Protein AF-T0ZV09-F1 (afdb_monomer_lite)

pLDDT: mean 86.98, std 12.75, range [43.28, 98.56]

Structure (mmCIF, N/CA/C/O backbone):
data_AF-T0ZV09-F1
#
_entry.id   AF-T0ZV09-F1
#
loop_
_atom_site.group_PDB
_atom_site.id
_atom_site.type_symbol
_atom_site.label_atom_id
_atom_site.label_alt_id
_atom_site.label_comp_id
_atom_site.label_asym_id
_atom_site.label_entity_id
_atom_site.label_seq_id
_atom_site.pdbx_PDB_ins_code
_atom_site.Cartn_x
_atom_site.Cartn_y
_atom_site.Cartn_z
_atom_site.occupancy
_atom_site.B_iso_or_equiv
_atom_site.auth_seq_id
_atom_site.auth_comp_id
_atom_site.auth_asym_id
_atom_site.auth_atom_id
_atom_site.pdbx_PDB_model_num
ATOM 1 N N . ALA A 1 1 ? -23.101 25.934 42.039 1.00 54.31 1 ALA A N 1
ATOM 2 C CA . ALA A 1 1 ? -23.233 24.601 41.418 1.00 54.31 1 ALA A CA 1
ATOM 3 C C . ALA A 1 1 ? -21.891 23.893 41.530 1.00 54.31 1 ALA A C 1
ATOM 5 O O . ALA A 1 1 ? -20.884 24.493 41.173 1.00 54.31 1 ALA A O 1
ATOM 6 N N . THR A 1 2 ? -21.859 22.688 42.094 1.00 64.12 2 THR A N 1
ATOM 7 C CA . THR A 1 2 ? -20.626 21.909 42.288 1.00 64.12 2 THR A CA 1
ATOM 8 C C . THR A 1 2 ? -20.306 21.161 40.997 1.00 64.12 2 THR A C 1
ATOM 10 O O . THR A 1 2 ? -21.186 20.499 40.451 1.00 64.12 2 THR A O 1
ATOM 13 N N . VAL A 1 3 ? -19.081 21.287 40.483 1.00 69.94 3 VAL A N 1
ATOM 14 C CA . VAL A 1 3 ? -18.652 20.554 39.283 1.00 69.94 3 VAL A CA 1
ATOM 15 C C . VAL A 1 3 ? -18.387 19.096 39.679 1.00 69.94 3 VAL A C 1
ATOM 17 O O . VAL A 1 3 ? -17.604 18.874 40.605 1.00 69.94 3 VAL A O 1
ATOM 20 N N . PRO A 1 4 ? -19.024 18.102 39.033 1.00 74.88 4 PRO A N 1
ATOM 21 C CA . PRO A 1 4 ? -18.769 16.694 39.321 1.00 74.88 4 PRO A CA 1
ATOM 22 C C . PRO A 1 4 ? -17.302 16.332 39.066 1.00 74.88 4 PRO A C 1
ATOM 24 O O . PRO A 1 4 ? -16.726 16.739 38.056 1.00 74.88 4 PRO A O 1
ATOM 27 N N . ALA A 1 5 ? -16.701 15.552 39.965 1.00 77.62 5 ALA A N 1
ATOM 28 C CA . ALA A 1 5 ? -15.345 15.047 39.776 1.00 77.62 5 ALA A CA 1
ATOM 29 C C . ALA A 1 5 ? -15.299 14.046 38.607 1.00 77.62 5 ALA A C 1
ATOM 31 O O . ALA A 1 5 ? -16.155 13.168 38.499 1.00 77.62 5 ALA A O 1
ATOM 32 N N . LEU A 1 6 ? -14.295 14.181 37.736 1.00 81.81 6 LEU A N 1
ATOM 33 C CA . LEU A 1 6 ? -14.036 13.238 36.648 1.00 81.81 6 LEU A CA 1
ATOM 34 C C . LEU A 1 6 ? -13.250 12.027 37.163 1.00 81.81 6 LEU A C 1
ATOM 36 O O . LEU A 1 6 ? -12.390 12.157 38.033 1.00 81.81 6 LEU A O 1
ATOM 40 N N . ASP A 1 7 ? -13.511 10.860 36.580 1.00 78.69 7 ASP A N 1
ATOM 41 C CA . ASP A 1 7 ? -12.696 9.663 36.784 1.00 78.69 7 ASP A CA 1
ATOM 42 C C . ASP A 1 7 ? -11.447 9.747 35.884 1.00 78.69 7 ASP A C 1
ATOM 44 O O . ASP A 1 7 ? -11.590 9.782 34.660 1.00 78.69 7 ASP A O 1
ATOM 48 N N . PRO A 1 8 ? -10.219 9.755 36.434 1.00 77.44 8 PRO A N 1
ATOM 49 C CA . PRO A 1 8 ? -8.994 9.864 35.639 1.00 77.44 8 PRO A CA 1
ATOM 50 C C . PRO A 1 8 ? -8.762 8.681 34.682 1.00 77.44 8 PRO A C 1
ATOM 52 O O . PRO A 1 8 ? -7.930 8.778 33.782 1.00 77.44 8 PRO A O 1
ATOM 55 N N . SER A 1 9 ? -9.487 7.571 34.845 1.00 78.88 9 SER A N 1
ATOM 56 C CA . SER A 1 9 ? -9.405 6.386 33.986 1.00 78.88 9 SER A CA 1
ATOM 57 C C . SER A 1 9 ? -10.496 6.313 32.907 1.00 78.88 9 SER A C 1
ATOM 59 O O . SER A 1 9 ? -10.479 5.389 32.087 1.00 78.88 9 SER A O 1
ATOM 61 N N . ARG A 1 10 ? -11.446 7.264 32.872 1.00 66.88 10 ARG A N 1
ATOM 62 C CA . ARG A 1 10 ? -12.609 7.231 31.967 1.00 66.88 10 ARG A CA 1
ATOM 63 C C . ARG A 1 10 ? -12.906 8.592 31.345 1.00 66.88 10 ARG A C 1
ATOM 65 O O . ARG A 1 10 ? -12.760 9.636 31.967 1.00 66.88 10 ARG A O 1
ATOM 72 N N . LEU A 1 11 ? -13.391 8.580 30.106 1.00 73.56 11 LEU A N 1
ATOM 73 C CA . LEU A 1 11 ? -13.933 9.779 29.468 1.00 73.56 11 LEU A CA 1
ATOM 74 C C . LEU A 1 11 ? -15.433 9.882 29.762 1.00 73.56 11 LEU A C 1
ATOM 76 O O . LEU A 1 11 ? -16.144 8.878 29.703 1.00 73.56 11 LEU A O 1
ATOM 80 N N . SER A 1 12 ? -15.925 11.091 30.052 1.00 81.75 12 SER A N 1
ATOM 81 C CA . SER A 1 12 ? -17.370 11.341 30.097 1.00 81.75 12 SER A CA 1
ATOM 82 C C . SER A 1 12 ? -17.967 11.263 28.690 1.00 81.75 12 SER A C 1
ATOM 84 O O . SER A 1 12 ? -17.272 11.491 27.694 1.00 81.75 12 SER A O 1
ATOM 86 N N . ALA A 1 13 ? -19.271 11.005 28.592 1.00 73.00 13 ALA A N 1
ATOM 87 C CA . ALA A 1 13 ? -19.962 10.962 27.306 1.00 73.00 13 ALA A CA 1
ATOM 88 C C . ALA A 1 13 ? -19.855 12.297 26.539 1.00 73.00 13 ALA A C 1
ATOM 90 O O . ALA A 1 13 ? -19.681 12.287 25.314 1.00 73.00 13 ALA A O 1
ATOM 91 N N . GLU A 1 14 ? -19.891 13.446 27.236 1.00 80.19 14 GLU A N 1
ATOM 92 C CA . GLU A 1 14 ? -19.674 14.748 26.591 1.00 80.19 14 GLU A CA 1
ATOM 93 C C . GLU A 1 14 ? -18.238 14.889 26.082 1.00 80.19 14 GLU A C 1
ATOM 95 O O . GLU A 1 14 ? -18.027 15.334 24.951 1.00 80.19 14 GLU A O 1
ATOM 100 N N . THR A 1 15 ? -17.253 14.452 26.874 1.00 79.75 15 THR A N 1
ATOM 101 C CA . THR A 1 15 ? -15.832 14.509 26.505 1.00 79.75 15 THR A CA 1
ATOM 102 C C . THR A 1 15 ? -15.554 13.652 25.275 1.00 79.75 15 THR A C 1
ATOM 104 O O . THR A 1 15 ? -14.910 14.109 24.333 1.00 79.75 15 THR A O 1
ATOM 107 N N . GLU A 1 16 ? -16.098 12.436 25.207 1.00 72.00 16 GLU A N 1
ATOM 108 C CA . GLU A 1 16 ? -15.974 11.604 24.009 1.00 72.00 16 GLU A CA 1
ATOM 109 C C . GLU A 1 16 ? -16.619 12.249 22.774 1.00 72.00 16 GLU A C 1
ATOM 111 O O . GLU A 1 16 ? -16.097 12.146 21.660 1.00 72.00 16 GLU A O 1
ATOM 116 N N . SER A 1 17 ? -17.766 12.912 22.949 1.00 69.50 17 SER A N 1
ATOM 117 C CA . SER A 1 17 ? -18.451 13.617 21.863 1.00 69.50 17 SER A CA 1
ATOM 118 C C . SER A 1 17 ? -17.618 14.787 21.337 1.00 69.50 17 SER A C 1
ATOM 120 O O . SER A 1 17 ? -17.456 14.932 20.120 1.00 69.50 17 SER A O 1
ATOM 122 N N . ALA A 1 18 ? -17.018 15.561 22.244 1.00 74.94 18 ALA A N 1
ATOM 123 C CA . ALA A 1 18 ? -16.108 16.650 21.917 1.00 74.94 18 ALA A CA 1
ATOM 124 C C . ALA A 1 18 ? -14.838 16.137 21.220 1.00 74.94 18 ALA A C 1
ATOM 126 O O . ALA A 1 18 ? -14.463 16.668 20.178 1.00 74.94 18 ALA A O 1
ATOM 127 N N . VAL A 1 19 ? -14.233 15.042 21.697 1.00 71.88 19 VAL A N 1
ATOM 128 C CA . VAL A 1 19 ? -13.089 14.386 21.034 1.00 71.88 19 VAL A CA 1
ATOM 129 C C . VAL A 1 19 ? -13.445 13.982 19.600 1.00 71.88 19 VAL A C 1
ATOM 131 O O . VAL A 1 19 ? -12.702 14.289 18.666 1.00 71.88 19 VAL A O 1
ATOM 134 N N . ARG A 1 20 ? -14.617 13.366 19.384 1.00 67.69 20 ARG A N 1
ATOM 135 C CA . ARG A 1 20 ? -15.106 13.035 18.033 1.00 67.69 20 ARG A CA 1
ATOM 136 C C . ARG A 1 20 ? -15.305 14.285 17.168 1.00 67.69 20 ARG A C 1
ATOM 138 O O . ARG A 1 20 ? -15.059 14.229 15.964 1.00 67.69 20 ARG A O 1
ATOM 145 N N . ALA A 1 21 ? -15.754 15.401 17.744 1.00 71.31 21 ALA A N 1
ATOM 146 C CA . ALA A 1 21 ? -15.906 16.671 17.035 1.00 71.31 21 ALA A CA 1
ATOM 147 C C . ALA A 1 21 ? -14.552 17.284 16.645 1.00 71.31 21 ALA A C 1
ATOM 149 O O . ALA A 1 21 ? -14.384 17.646 15.481 1.00 71.31 21 ALA A O 1
ATOM 150 N N . PHE A 1 22 ? -13.569 17.291 17.550 1.00 65.50 22 PHE A N 1
ATOM 151 C CA . PHE A 1 22 ? -12.200 17.724 17.258 1.00 65.50 22 PHE A CA 1
ATOM 152 C C . PHE A 1 22 ? -11.558 16.883 16.154 1.00 65.50 22 PHE A C 1
ATOM 154 O O . PHE A 1 22 ? -10.942 17.422 15.239 1.00 65.50 22 PHE A O 1
ATOM 161 N N . TRP A 1 23 ? -11.764 15.564 16.170 1.00 64.56 23 TRP A N 1
ATOM 162 C CA . TRP A 1 23 ? -11.263 14.685 15.111 1.00 64.56 23 TRP A CA 1
ATOM 163 C C . TRP A 1 23 ? -11.913 14.974 13.754 1.00 64.56 23 TRP A C 1
ATOM 165 O O . TRP A 1 23 ? -11.239 14.917 12.729 1.00 64.56 23 TRP A O 1
ATOM 175 N N . ARG A 1 24 ? -13.206 15.324 13.731 1.00 62.81 24 ARG A N 1
ATOM 176 C CA . ARG A 1 24 ? -13.909 15.731 12.502 1.00 62.81 24 ARG A CA 1
ATOM 177 C C . ARG A 1 24 ? -13.481 17.110 11.996 1.00 62.81 24 ARG A C 1
ATOM 179 O O . ARG A 1 24 ? -13.463 17.305 10.785 1.00 62.81 24 ARG A O 1
ATOM 186 N N . GLN A 1 25 ? -13.155 18.042 12.892 1.00 65.25 25 GLN A N 1
ATOM 187 C CA . GLN A 1 25 ? -12.654 19.379 12.549 1.00 65.25 25 GLN A CA 1
ATOM 188 C C . GLN A 1 25 ? -11.195 19.360 12.074 1.00 65.25 25 GLN A C 1
ATOM 190 O O . GLN A 1 25 ? -10.813 20.188 11.254 1.00 65.25 25 GLN A O 1
ATOM 195 N N . GLY A 1 26 ? -10.389 18.408 12.554 1.00 59.69 26 GLY A N 1
ATOM 196 C CA . GLY A 1 26 ? -8.959 18.324 12.250 1.00 59.69 26 GLY A CA 1
ATOM 197 C C . GLY A 1 26 ? -8.596 17.833 10.842 1.00 59.69 26 GLY A C 1
ATOM 198 O O . GLY A 1 26 ? -7.445 17.979 10.438 1.00 59.69 26 GLY A O 1
ATOM 199 N N . GLU A 1 27 ? -9.529 17.265 10.067 1.00 64.31 27 GLU A N 1
ATOM 200 C CA . GLU A 1 27 ? -9.247 16.801 8.701 1.00 64.31 27 GLU A CA 1
ATOM 201 C C . GLU A 1 27 ? -9.875 17.710 7.641 1.00 64.31 27 GLU A C 1
ATOM 203 O O . GLU A 1 27 ? -11.095 17.764 7.471 1.00 64.31 27 GLU A O 1
ATOM 208 N N . SER A 1 28 ? -9.022 18.368 6.850 1.00 70.94 28 SER A N 1
ATOM 209 C CA . SER A 1 28 ? -9.474 19.124 5.681 1.00 70.94 28 SER A CA 1
ATOM 210 C C . SER A 1 28 ? -10.263 18.230 4.711 1.00 70.94 28 SER A C 1
ATOM 212 O O . SER A 1 28 ? -9.990 17.032 4.562 1.00 70.94 28 SER A O 1
ATOM 214 N N . ALA A 1 29 ? -11.208 18.818 3.971 1.00 71.06 29 ALA A N 1
ATOM 215 C CA . ALA A 1 29 ? -11.936 18.106 2.917 1.00 71.06 29 ALA A CA 1
ATOM 216 C C . ALA A 1 29 ? -10.987 17.476 1.876 1.00 71.06 29 ALA A C 1
ATOM 218 O O . ALA A 1 29 ? -11.270 16.403 1.342 1.00 71.06 29 ALA A O 1
ATOM 219 N N . ASN A 1 30 ? -9.832 18.106 1.630 1.00 72.81 30 ASN A N 1
ATOM 220 C CA . ASN A 1 30 ? -8.781 17.575 0.762 1.00 72.81 30 ASN A CA 1
ATOM 221 C C . ASN A 1 30 ? -8.139 16.308 1.343 1.00 72.81 30 ASN A C 1
ATOM 223 O O . ASN A 1 30 ? -8.011 15.316 0.627 1.00 72.81 30 ASN A O 1
ATOM 227 N N . THR A 1 31 ? -7.819 16.295 2.640 1.00 73.94 31 THR A N 1
ATOM 228 C CA . THR A 1 31 ? -7.273 15.120 3.342 1.00 73.94 31 THR A CA 1
ATOM 229 C C . THR A 1 31 ? -8.249 13.946 3.285 1.00 73.94 31 THR A C 1
ATOM 231 O O . THR A 1 31 ? -7.864 12.844 2.892 1.00 73.94 31 THR A O 1
ATOM 234 N N . ARG A 1 32 ? -9.538 14.195 3.562 1.00 78.44 32 ARG A N 1
ATOM 235 C CA . ARG A 1 32 ? -10.597 13.175 3.482 1.00 78.44 32 ARG A CA 1
ATOM 236 C C . ARG A 1 32 ? -10.730 12.587 2.080 1.00 78.44 32 ARG A C 1
ATOM 238 O O . ARG A 1 32 ? -10.765 11.366 1.933 1.00 78.44 32 ARG A O 1
ATOM 245 N N . ARG A 1 33 ? -10.778 13.437 1.048 1.00 77.88 33 ARG A N 1
ATOM 246 C CA . ARG A 1 33 ? -10.845 12.990 -0.354 1.00 77.88 33 ARG A CA 1
ATOM 247 C C . ARG A 1 33 ? -9.618 12.168 -0.742 1.00 77.88 33 ARG A C 1
ATOM 249 O O . ARG A 1 33 ? -9.775 11.095 -1.317 1.00 77.88 33 ARG A O 1
ATOM 256 N N . SER A 1 34 ? -8.417 12.618 -0.376 1.00 79.25 34 SER A N 1
ATOM 257 C CA . SER A 1 34 ? -7.173 11.886 -0.650 1.00 79.25 34 SER A CA 1
ATOM 258 C C . SER A 1 34 ? -7.170 10.507 0.015 1.00 79.25 34 SER A C 1
ATOM 260 O O . SER A 1 34 ? -6.861 9.508 -0.632 1.00 79.25 34 SER A O 1
ATOM 262 N N . TYR A 1 35 ? -7.596 10.422 1.280 1.00 84.69 35 TYR A N 1
ATOM 263 C CA . TYR A 1 35 ? -7.678 9.160 2.021 1.00 84.69 35 TYR A CA 1
ATOM 264 C C . TYR A 1 35 ? -8.707 8.205 1.415 1.00 84.69 35 TYR A C 1
ATOM 266 O O . TYR A 1 35 ? -8.427 7.019 1.235 1.00 84.69 35 TYR A O 1
ATOM 274 N N . GLN A 1 36 ? -9.885 8.714 1.046 1.00 85.00 36 GLN A N 1
ATOM 275 C CA . GLN A 1 36 ? -10.910 7.920 0.371 1.00 85.00 36 GLN A CA 1
ATOM 276 C C . GLN A 1 36 ? -10.408 7.379 -0.970 1.00 85.00 36 GLN A C 1
ATOM 278 O O . GLN A 1 36 ? -10.559 6.188 -1.236 1.00 85.00 36 GLN A O 1
ATOM 283 N N . SER A 1 37 ? -9.766 8.210 -1.793 1.00 89.50 37 SER A N 1
ATOM 284 C CA . SER A 1 37 ? -9.164 7.776 -3.061 1.00 89.50 37 SER A CA 1
ATOM 285 C C . SER A 1 37 ? -8.045 6.750 -2.853 1.00 89.50 37 SER A C 1
ATOM 287 O O . SER A 1 37 ? -7.892 5.818 -3.647 1.00 89.50 37 SER A O 1
ATOM 289 N N . ALA A 1 38 ? -7.280 6.867 -1.765 1.00 93.50 38 ALA A N 1
ATOM 290 C CA . ALA A 1 38 ? -6.285 5.874 -1.387 1.00 93.50 38 ALA A CA 1
ATOM 291 C C . ALA A 1 38 ? -6.907 4.514 -1.037 1.00 93.50 38 ALA A C 1
ATOM 293 O O . ALA A 1 38 ? -6.466 3.498 -1.577 1.00 93.50 38 ALA A O 1
ATOM 294 N N . LEU A 1 39 ? -7.952 4.488 -0.205 1.00 92.75 39 LEU A N 1
ATOM 295 C CA . LEU A 1 39 ? -8.643 3.252 0.182 1.00 92.75 39 LEU A CA 1
ATOM 296 C C . LEU A 1 39 ? -9.425 2.614 -0.973 1.00 92.75 39 LEU A C 1
ATOM 298 O O . LEU A 1 39 ? -9.403 1.394 -1.115 1.00 92.75 39 LEU A O 1
ATOM 302 N N . LYS A 1 40 ? -10.061 3.420 -1.835 1.00 93.88 40 LYS A N 1
ATOM 303 C CA . LYS A 1 40 ? -10.730 2.929 -3.052 1.00 93.88 40 LYS A CA 1
ATOM 304 C C . LYS A 1 40 ? -9.753 2.193 -3.966 1.00 93.88 40 LYS A C 1
ATOM 306 O O . LYS A 1 40 ? -10.062 1.105 -4.438 1.00 93.88 40 LYS A O 1
ATOM 311 N N . TYR A 1 41 ? -8.560 2.752 -4.162 1.00 97.44 41 TYR A N 1
ATOM 312 C CA . TYR A 1 41 ? -7.516 2.097 -4.947 1.00 97.44 41 TYR A CA 1
ATOM 313 C C . TYR A 1 41 ? -7.034 0.793 -4.312 1.00 97.44 41 TYR A C 1
ATOM 315 O O . TYR A 1 41 ? -6.897 -0.199 -5.017 1.00 97.44 41 TYR A O 1
ATOM 323 N N . TRP A 1 42 ? -6.803 0.776 -2.991 1.00 97.62 42 TRP A N 1
ATOM 324 C CA . TRP A 1 42 ? -6.448 -0.453 -2.271 1.00 97.62 42 TRP A CA 1
ATOM 325 C C . TRP A 1 42 ? -7.485 -1.547 -2.499 1.00 97.62 42 TRP A C 1
ATOM 327 O O . TRP A 1 42 ? -7.115 -2.660 -2.858 1.00 97.62 42 TRP A O 1
ATOM 337 N N . ALA A 1 43 ? -8.771 -1.217 -2.355 1.00 95.38 43 ALA A N 1
ATOM 338 C CA . ALA A 1 43 ? -9.851 -2.166 -2.578 1.00 95.38 43 ALA A CA 1
ATOM 339 C C . ALA A 1 43 ? -9.895 -2.680 -4.025 1.00 95.38 43 ALA A C 1
ATOM 341 O O . ALA A 1 43 ? -10.031 -3.883 -4.240 1.00 95.38 43 ALA A O 1
ATOM 342 N N . ALA A 1 44 ? -9.734 -1.790 -5.007 1.00 95.94 44 ALA A N 1
ATOM 343 C CA . ALA A 1 44 ? -9.745 -2.145 -6.422 1.00 95.94 44 ALA A CA 1
ATOM 344 C C . ALA A 1 44 ? -8.567 -3.047 -6.809 1.00 95.94 44 ALA A C 1
ATOM 346 O O . ALA A 1 44 ? -8.780 -4.144 -7.323 1.00 95.94 44 ALA A O 1
ATOM 347 N N . TRP A 1 45 ? -7.336 -2.620 -6.509 1.00 98.31 45 TRP A N 1
ATOM 348 C CA . TRP A 1 45 ? -6.134 -3.401 -6.801 1.00 98.31 45 TRP A CA 1
ATOM 349 C C . TRP A 1 45 ? -6.164 -4.749 -6.078 1.00 98.31 45 TRP A C 1
ATOM 351 O O . TRP A 1 45 ? -5.918 -5.774 -6.705 1.00 98.31 45 TRP A O 1
ATOM 361 N N . TYR A 1 46 ? -6.536 -4.779 -4.794 1.00 97.38 46 TYR A N 1
ATOM 362 C CA . TYR A 1 46 ? -6.593 -6.023 -4.026 1.00 97.38 46 TYR A CA 1
ATOM 363 C C . TYR A 1 46 ? -7.610 -7.006 -4.617 1.00 97.38 46 TYR A C 1
ATOM 365 O O . TYR A 1 46 ? -7.304 -8.188 -4.772 1.00 97.38 46 TYR A O 1
ATOM 373 N N . ARG A 1 47 ? -8.795 -6.518 -5.011 1.00 94.44 47 ARG A N 1
ATOM 374 C CA . ARG A 1 47 ? -9.820 -7.347 -5.656 1.00 94.44 47 ARG A CA 1
ATOM 375 C C . ARG A 1 47 ? -9.333 -7.926 -6.979 1.00 94.44 47 ARG A C 1
ATOM 377 O O . ARG A 1 47 ? -9.539 -9.107 -7.215 1.00 94.44 47 ARG A O 1
ATOM 384 N N . LEU A 1 48 ? -8.678 -7.123 -7.813 1.00 93.69 48 LEU A N 1
ATOM 385 C CA . LEU A 1 48 ? -8.147 -7.579 -9.101 1.00 93.69 48 LEU A CA 1
ATOM 386 C C . LEU A 1 48 ? -6.960 -8.539 -8.937 1.00 93.69 48 LEU A C 1
ATOM 388 O O . LEU A 1 48 ? -6.792 -9.454 -9.735 1.00 93.69 48 LEU A O 1
ATOM 392 N N . ARG A 1 49 ? -6.131 -8.340 -7.904 1.00 95.94 49 ARG A N 1
ATOM 393 C CA . ARG A 1 49 ? -4.911 -9.127 -7.681 1.00 95.94 49 ARG A CA 1
ATOM 394 C C . ARG A 1 49 ? -5.177 -10.465 -7.002 1.00 95.94 49 ARG A C 1
ATOM 396 O O . ARG A 1 49 ? -4.526 -11.448 -7.339 1.00 95.94 49 ARG A O 1
ATOM 403 N N . TYR A 1 50 ? -6.107 -10.493 -6.050 1.00 95.69 50 TYR A N 1
ATOM 404 C CA . TYR A 1 50 ? -6.362 -11.654 -5.194 1.00 95.69 50 TYR A CA 1
ATOM 405 C C . TYR A 1 50 ? -7.759 -12.248 -5.355 1.00 95.69 50 TYR A C 1
ATOM 407 O O . TYR A 1 50 ? -8.052 -13.232 -4.683 1.00 95.69 50 TYR A O 1
ATOM 415 N N . TRP A 1 51 ? -8.629 -11.655 -6.180 1.00 93.19 51 TRP A N 1
ATOM 416 C CA . TRP A 1 51 ? -10.028 -12.076 -6.344 1.00 93.19 51 TRP A CA 1
ATOM 417 C C . TRP A 1 51 ? -10.799 -12.147 -5.020 1.00 93.19 51 TRP A C 1
ATOM 419 O O . TRP A 1 51 ? -11.677 -12.983 -4.819 1.00 93.19 51 TRP A O 1
ATOM 429 N N . ARG A 1 52 ? -10.460 -11.256 -4.082 1.00 90.81 52 ARG A N 1
ATOM 430 C CA . ARG A 1 52 ? -11.026 -11.208 -2.729 1.00 90.81 52 ARG A CA 1
ATOM 431 C C . ARG A 1 52 ? -11.449 -9.796 -2.359 1.00 90.81 52 ARG A C 1
ATOM 433 O O . ARG A 1 52 ? -10.909 -8.813 -2.864 1.00 90.81 52 ARG A O 1
ATOM 440 N N . ALA A 1 53 ? -12.406 -9.694 -1.443 1.00 85.31 53 ALA A N 1
ATOM 441 C CA . ALA A 1 53 ? -12.759 -8.417 -0.841 1.00 85.31 53 ALA A CA 1
ATOM 442 C C . ALA A 1 53 ? -11.593 -7.889 0.009 1.00 85.31 53 ALA A C 1
ATOM 444 O O . ALA A 1 53 ? -10.931 -8.645 0.720 1.00 85.31 53 ALA A O 1
ATOM 445 N N . PHE A 1 54 ? -11.356 -6.580 -0.054 1.00 88.25 54 PHE A N 1
ATOM 446 C CA . PHE A 1 54 ? -10.356 -5.921 0.777 1.00 88.25 54 PHE A CA 1
ATOM 447 C C . PHE A 1 54 ? -10.890 -5.741 2.200 1.00 88.25 54 PHE A C 1
ATOM 449 O O . PHE A 1 54 ? -11.766 -4.911 2.450 1.00 88.25 54 PHE A O 1
ATOM 456 N N . THR A 1 55 ? -10.351 -6.521 3.132 1.00 89.75 55 THR A N 1
ATOM 457 C CA . THR A 1 55 ? -10.710 -6.500 4.554 1.00 89.75 55 THR A CA 1
ATOM 458 C C . THR A 1 55 ? -9.456 -6.406 5.410 1.00 89.75 55 THR A C 1
ATOM 460 O O . THR A 1 55 ? -8.436 -7.007 5.080 1.00 89.75 55 THR A O 1
ATOM 463 N N . LEU A 1 56 ? -9.527 -5.667 6.518 1.00 89.88 56 LEU A N 1
ATOM 464 C CA . LEU A 1 56 ? -8.418 -5.560 7.468 1.00 89.88 56 LEU A CA 1
ATOM 465 C C . LEU A 1 56 ? -8.516 -6.651 8.552 1.00 89.88 56 LEU A C 1
ATOM 467 O O . LEU A 1 56 ? -9.635 -6.990 8.941 1.00 89.88 56 LEU A O 1
ATOM 471 N N . PRO A 1 57 ? -7.383 -7.135 9.097 1.00 95.56 57 PRO A N 1
ATOM 472 C CA . PRO A 1 57 ? -6.014 -6.801 8.699 1.00 95.56 57 PRO A CA 1
ATOM 473 C C . PRO A 1 57 ? -5.609 -7.475 7.382 1.00 95.56 57 PRO A C 1
ATOM 475 O O . PRO A 1 57 ? -6.037 -8.590 7.093 1.00 95.56 57 PRO A O 1
ATOM 478 N N . ILE A 1 58 ? -4.735 -6.824 6.612 1.00 94.75 58 ILE A N 1
ATOM 479 C CA . ILE A 1 58 ? -4.066 -7.488 5.483 1.00 94.75 58 ILE A CA 1
ATOM 480 C C . ILE A 1 58 ? -2.709 -8.052 5.916 1.00 94.75 58 ILE A C 1
ATOM 482 O O . ILE A 1 58 ? -2.081 -7.551 6.848 1.00 94.75 58 ILE A O 1
ATOM 486 N N . ALA A 1 59 ? -2.234 -9.086 5.220 1.00 97.12 59 ALA A N 1
ATOM 487 C CA . ALA A 1 59 ? -0.944 -9.705 5.512 1.00 97.12 59 ALA A CA 1
ATOM 488 C C . ALA A 1 59 ? 0.248 -8.823 5.067 1.00 97.12 59 ALA A C 1
ATOM 490 O O . ALA A 1 59 ? 0.146 -8.144 4.041 1.00 97.12 59 ALA A O 1
ATOM 491 N N . PRO A 1 60 ? 1.412 -8.894 5.747 1.00 98.12 60 PRO A N 1
ATOM 492 C CA . PRO A 1 60 ? 2.644 -8.209 5.329 1.00 98.12 60 PRO A CA 1
ATOM 493 C C . PRO A 1 60 ? 3.041 -8.471 3.866 1.00 98.12 60 PRO A C 1
ATOM 495 O O . PRO A 1 60 ? 3.419 -7.548 3.146 1.00 98.12 60 PRO A O 1
ATOM 498 N N . ALA A 1 61 ? 2.862 -9.706 3.384 1.00 98.00 61 ALA A N 1
ATOM 499 C CA . ALA A 1 61 ? 3.145 -10.085 1.997 1.00 98.00 61 ALA A CA 1
ATOM 500 C C . ALA A 1 61 ? 2.341 -9.269 0.965 1.00 98.00 61 ALA A C 1
ATOM 502 O O . ALA A 1 61 ? 2.849 -8.959 -0.110 1.00 98.00 61 ALA A O 1
ATOM 503 N N . VAL A 1 62 ? 1.115 -8.854 1.303 1.00 98.31 62 VAL A N 1
ATOM 504 C CA . VAL A 1 62 ? 0.279 -8.013 0.430 1.00 98.31 62 VAL A CA 1
ATOM 505 C C . VAL A 1 62 ? 0.884 -6.618 0.282 1.00 98.31 62 VAL A C 1
ATOM 507 O O . VAL A 1 62 ? 0.851 -6.041 -0.801 1.00 98.31 62 VAL A O 1
ATOM 510 N N . VAL A 1 63 ? 1.478 -6.077 1.350 1.00 98.44 63 VAL A N 1
ATOM 511 C CA . VAL A 1 63 ? 2.167 -4.779 1.308 1.00 98.44 63 VAL A CA 1
ATOM 512 C C . VAL A 1 63 ? 3.405 -4.856 0.417 1.00 98.44 63 VAL A C 1
ATOM 514 O O . VAL A 1 63 ? 3.632 -3.961 -0.395 1.00 98.44 63 VAL A O 1
ATOM 517 N N . ILE A 1 64 ? 4.176 -5.940 0.529 1.00 98.19 64 ILE A N 1
ATOM 518 C CA . ILE A 1 64 ? 5.344 -6.182 -0.325 1.00 98.19 64 ILE A CA 1
ATOM 519 C C . ILE A 1 64 ? 4.913 -6.282 -1.793 1.00 98.19 64 ILE A C 1
ATOM 521 O O . ILE A 1 64 ? 5.457 -5.563 -2.629 1.00 98.19 64 ILE A O 1
ATOM 525 N N . GLN A 1 65 ? 3.891 -7.090 -2.098 1.00 98.50 65 GLN A N 1
ATOM 526 C CA . GLN A 1 65 ? 3.365 -7.229 -3.458 1.00 98.50 65 GLN A CA 1
ATOM 527 C C . GLN A 1 65 ? 2.871 -5.895 -4.020 1.00 98.50 65 GLN A C 1
ATOM 529 O O . GLN A 1 65 ? 3.161 -5.571 -5.167 1.00 98.50 65 GLN A O 1
ATOM 534 N N . PHE A 1 66 ? 2.166 -5.095 -3.216 1.00 98.56 66 PHE A N 1
ATOM 535 C CA . PHE A 1 66 ? 1.704 -3.773 -3.630 1.00 98.56 66 PHE A CA 1
ATOM 536 C C . PHE A 1 66 ? 2.865 -2.884 -4.073 1.00 98.56 66 PHE A C 1
ATOM 538 O O . PHE A 1 66 ? 2.793 -2.225 -5.106 1.00 98.56 66 PHE A O 1
ATOM 545 N N . VAL A 1 67 ? 3.951 -2.869 -3.307 1.00 98.38 67 VAL A N 1
ATOM 546 C CA . VAL A 1 67 ? 5.134 -2.076 -3.640 1.00 98.38 67 VAL A CA 1
ATOM 547 C C . VAL A 1 67 ? 5.832 -2.631 -4.882 1.00 98.38 67 VAL A C 1
ATOM 549 O O . VAL A 1 67 ? 6.210 -1.843 -5.737 1.00 98.38 67 VAL A O 1
ATOM 552 N N . VAL A 1 68 ? 5.958 -3.953 -5.032 1.00 97.62 68 VAL A N 1
ATOM 553 C CA . VAL A 1 68 ? 6.542 -4.580 -6.236 1.00 97.62 68 VAL A CA 1
ATOM 554 C C . VAL A 1 68 ? 5.721 -4.278 -7.490 1.00 97.62 68 VAL A C 1
ATOM 556 O O . VAL A 1 68 ? 6.291 -4.011 -8.546 1.00 97.62 68 VAL A O 1
ATOM 559 N N . ASP A 1 69 ? 4.394 -4.292 -7.383 1.00 98.00 69 ASP A N 1
ATOM 560 C CA . ASP A 1 69 ? 3.512 -4.015 -8.513 1.00 98.00 69 ASP A CA 1
ATOM 561 C C . ASP A 1 69 ? 3.675 -2.571 -9.007 1.00 98.00 69 ASP A C 1
ATOM 563 O O . ASP A 1 69 ? 3.690 -2.328 -10.213 1.00 98.00 69 ASP A O 1
ATOM 567 N N . HIS A 1 70 ? 3.832 -1.616 -8.086 1.00 98.06 70 HIS A N 1
ATOM 568 C CA . HIS A 1 70 ? 3.714 -0.193 -8.406 1.00 98.06 70 HIS A CA 1
ATOM 569 C C . HIS A 1 70 ? 5.025 0.591 -8.420 1.00 98.06 70 HIS A C 1
ATOM 571 O O . HIS A 1 70 ? 5.048 1.661 -9.022 1.00 98.06 70 HIS A O 1
ATOM 577 N N . CYS A 1 71 ? 6.081 0.120 -7.759 1.00 97.00 71 CYS A N 1
ATOM 578 C CA . CYS A 1 71 ? 7.389 0.762 -7.800 1.00 97.00 71 CYS A CA 1
ATOM 579 C C . CYS A 1 71 ? 8.234 0.206 -8.947 1.00 97.00 71 CYS A C 1
ATOM 581 O O . CYS A 1 71 ? 8.283 -0.997 -9.197 1.00 97.00 71 CYS A O 1
ATOM 583 N N . GLU A 1 72 ? 8.982 1.098 -9.577 1.00 95.56 72 GLU A N 1
ATOM 584 C CA . GLU A 1 72 ? 10.042 0.759 -10.514 1.00 95.56 72 GLU A CA 1
ATOM 585 C C . GLU A 1 72 ? 11.259 0.221 -9.772 1.00 95.56 72 GLU A C 1
ATOM 587 O O . GLU A 1 72 ? 11.734 0.816 -8.794 1.00 95.56 72 GLU A O 1
ATOM 592 N N . ARG A 1 73 ? 11.815 -0.854 -10.315 1.00 93.12 73 ARG A N 1
ATOM 593 C CA . ARG A 1 73 ? 13.116 -1.413 -9.959 1.00 93.12 73 ARG A CA 1
ATOM 594 C C . ARG A 1 73 ? 13.924 -1.640 -11.228 1.00 93.12 73 ARG A C 1
ATOM 596 O O . ARG A 1 73 ? 13.355 -1.763 -12.307 1.00 93.12 73 ARG A O 1
ATOM 603 N N . GLU A 1 74 ? 15.232 -1.730 -11.081 1.00 90.81 74 GLU A N 1
ATOM 604 C CA . GLU A 1 74 ? 16.092 -2.196 -12.164 1.00 90.81 74 GLU A CA 1
ATOM 605 C C . GLU A 1 74 ? 15.781 -3.668 -12.465 1.00 90.81 74 GLU A C 1
ATOM 607 O O . GLU A 1 74 ? 15.643 -4.483 -11.545 1.00 90.81 74 GLU A O 1
ATOM 612 N N . ALA A 1 75 ? 15.622 -3.994 -13.746 1.00 86.62 75 ALA A N 1
ATOM 613 C CA . ALA A 1 75 ? 15.564 -5.365 -14.219 1.00 86.62 75 ALA A CA 1
ATOM 614 C C . ALA A 1 75 ? 16.881 -6.078 -13.895 1.00 86.62 75 ALA A C 1
ATOM 616 O O . ALA A 1 75 ? 17.939 -5.453 -13.775 1.00 86.62 75 ALA A O 1
ATOM 617 N N . GLU A 1 76 ? 16.815 -7.399 -13.752 1.00 78.75 76 GLU A N 1
ATOM 618 C CA . GLU A 1 76 ? 18.010 -8.206 -13.545 1.00 78.75 76 GLU A CA 1
ATOM 619 C C . GLU A 1 76 ? 18.965 -8.010 -14.731 1.00 78.75 76 GLU A C 1
ATOM 621 O O . GLU A 1 76 ? 18.603 -8.229 -15.889 1.00 78.75 76 GLU A O 1
ATOM 626 N N . ARG A 1 77 ? 20.176 -7.512 -14.454 1.00 71.25 77 ARG A N 1
ATOM 627 C CA . ARG A 1 77 ? 21.161 -7.255 -15.506 1.00 71.25 77 ARG A CA 1
ATOM 628 C C . ARG A 1 77 ? 21.752 -8.572 -15.986 1.00 71.25 77 ARG A C 1
ATOM 630 O O . ARG A 1 77 ? 22.265 -9.351 -15.189 1.00 71.25 77 ARG A O 1
ATOM 637 N N . SER A 1 78 ? 21.827 -8.736 -17.305 1.00 66.38 78 SER A N 1
ATOM 638 C CA . SER A 1 78 ? 22.833 -9.629 -17.876 1.00 66.38 78 SER A CA 1
ATOM 639 C C . SER A 1 78 ? 24.226 -9.063 -17.557 1.00 66.38 78 SER A C 1
ATOM 641 O O . SER A 1 78 ? 24.452 -7.876 -17.830 1.00 66.38 78 SER A O 1
ATOM 643 N N . PRO A 1 79 ? 25.174 -9.871 -17.040 1.00 65.81 79 PRO A N 1
ATOM 644 C CA . PRO A 1 79 ? 26.534 -9.423 -16.717 1.00 65.81 79 PRO A CA 1
ATOM 645 C C . PRO A 1 79 ? 27.279 -8.782 -17.898 1.00 65.81 79 PRO A C 1
ATOM 647 O O . PRO A 1 79 ? 28.249 -8.060 -17.697 1.00 65.81 79 PRO A O 1
ATOM 650 N N . HIS A 1 80 ? 26.812 -9.026 -19.125 1.00 65.19 80 HIS A N 1
ATOM 651 C CA . HIS A 1 80 ? 27.454 -8.611 -20.371 1.00 65.19 80 HIS A CA 1
ATOM 652 C C . HIS A 1 80 ? 26.766 -7.411 -21.052 1.00 65.19 80 HIS A C 1
ATOM 654 O O . HIS A 1 80 ? 27.126 -7.051 -22.170 1.00 65.19 80 HIS A O 1
ATOM 660 N N . SER A 1 81 ? 25.756 -6.789 -20.426 1.00 67.56 81 SER A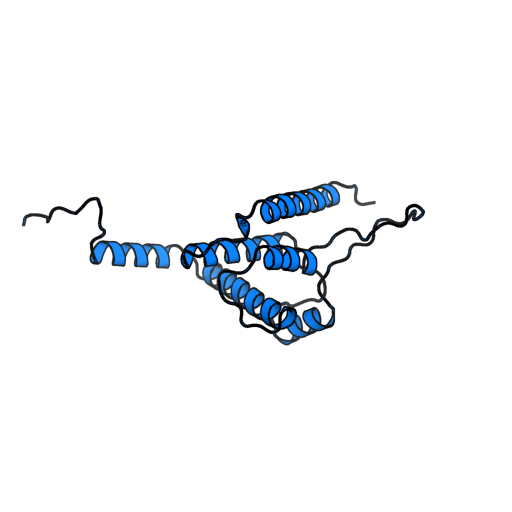 N 1
ATOM 661 C CA . SER A 1 81 ? 25.050 -5.644 -21.018 1.00 67.56 81 SER A CA 1
ATOM 662 C C . SER A 1 81 ? 25.719 -4.313 -20.668 1.00 67.56 81 SER A C 1
ATOM 664 O O . SER A 1 81 ? 25.718 -3.896 -19.511 1.00 67.56 81 SER A O 1
ATOM 666 N N . ALA A 1 82 ? 26.196 -3.598 -21.691 1.00 70.69 82 ALA A N 1
ATOM 667 C CA . ALA A 1 82 ? 26.647 -2.207 -21.580 1.00 70.69 82 ALA A CA 1
ATOM 668 C C . ALA A 1 82 ? 25.488 -1.191 -21.491 1.00 70.69 82 ALA A C 1
ATOM 670 O O . ALA A 1 82 ? 25.724 -0.005 -21.263 1.00 70.69 82 ALA A O 1
ATOM 671 N N . ARG A 1 83 ? 24.229 -1.622 -21.681 1.00 68.38 83 ARG A N 1
ATOM 672 C CA . ARG A 1 83 ? 23.066 -0.728 -21.576 1.00 68.38 83 ARG A CA 1
ATOM 673 C C . ARG A 1 83 ? 22.733 -0.418 -20.111 1.00 68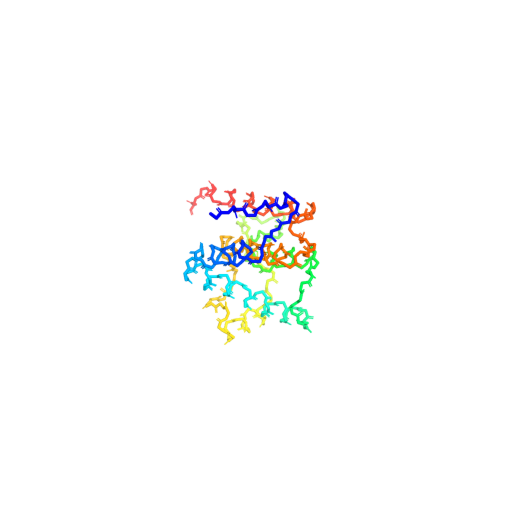.38 83 ARG A C 1
ATOM 675 O O . ARG A 1 83 ? 22.877 -1.303 -19.261 1.00 68.38 83 ARG A O 1
ATOM 682 N N . PRO A 1 84 ? 22.241 0.801 -19.813 1.00 71.38 84 PRO A N 1
ATOM 683 C CA . PRO A 1 84 ? 21.669 1.105 -18.507 1.00 71.38 84 PRO A CA 1
ATOM 684 C C . PRO A 1 84 ? 20.544 0.116 -18.175 1.00 71.38 84 PRO A C 1
ATOM 686 O O . PRO A 1 84 ? 19.858 -0.381 -19.068 1.00 71.38 84 PRO A O 1
ATOM 689 N N . ALA A 1 85 ? 20.390 -0.195 -16.886 1.00 78.06 85 ALA A N 1
ATOM 690 C CA . ALA A 1 85 ? 19.378 -1.142 -16.435 1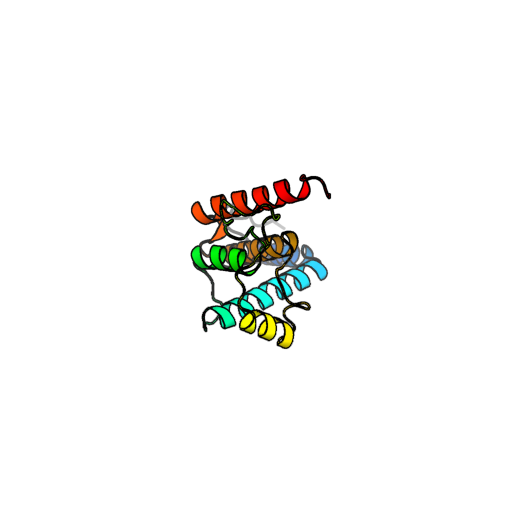.00 78.06 85 ALA A CA 1
ATOM 691 C C . ALA A 1 85 ? 17.979 -0.647 -16.810 1.00 78.06 85 ALA A C 1
ATOM 693 O O . ALA A 1 85 ? 17.604 0.480 -16.483 1.00 78.06 85 ALA A O 1
ATOM 694 N N . GLU A 1 86 ? 17.210 -1.506 -17.474 1.00 88.06 86 GLU A N 1
ATOM 695 C CA . GLU A 1 86 ? 15.809 -1.234 -17.769 1.00 88.06 86 GLU A CA 1
ATOM 696 C C . GLU A 1 86 ? 15.019 -1.114 -16.462 1.00 88.06 86 GLU A C 1
ATOM 698 O O . GLU A 1 86 ? 15.216 -1.899 -15.531 1.00 88.06 86 GLU A O 1
ATOM 703 N N . LEU A 1 87 ? 14.131 -0.124 -16.377 1.00 91.88 87 LEU A N 1
ATOM 704 C CA . LEU A 1 87 ? 13.234 0.019 -15.237 1.00 91.88 87 LEU A CA 1
ATOM 705 C C . LEU A 1 87 ? 11.949 -0.760 -15.491 1.00 91.88 87 LEU A C 1
ATOM 707 O O . LEU A 1 87 ? 11.250 -0.530 -16.472 1.00 91.88 87 LEU A O 1
ATOM 711 N N . VAL A 1 88 ? 11.624 -1.657 -14.565 1.00 94.81 88 VAL A N 1
ATOM 712 C CA . VAL A 1 88 ? 10.457 -2.537 -14.640 1.00 94.81 88 VAL A CA 1
ATOM 713 C C . VAL A 1 88 ? 9.635 -2.468 -13.355 1.00 94.81 88 VAL A C 1
ATOM 715 O O . VAL A 1 88 ? 10.151 -2.189 -12.270 1.00 94.81 88 VAL A O 1
ATOM 718 N N . HIS A 1 89 ? 8.345 -2.776 -13.453 1.00 96.19 89 HIS A N 1
ATOM 719 C CA . HIS A 1 89 ? 7.424 -2.902 -12.319 1.00 96.19 89 HIS A CA 1
ATOM 720 C C . HIS A 1 89 ? 6.610 -4.201 -12.435 1.00 96.19 89 HIS A C 1
ATOM 722 O O . HIS A 1 89 ? 6.624 -4.860 -13.470 1.00 96.19 89 HIS A O 1
ATOM 728 N N . GLY A 1 90 ? 5.986 -4.643 -11.340 1.00 96.31 90 GLY A N 1
ATOM 729 C CA . GLY A 1 90 ? 5.344 -5.964 -11.256 1.00 96.31 90 GLY A CA 1
ATOM 730 C C . GLY A 1 90 ? 3.854 -6.013 -11.611 1.00 96.31 90 GLY A C 1
ATOM 731 O O . GLY A 1 90 ? 3.281 -7.103 -11.636 1.00 96.31 90 GLY A O 1
ATOM 732 N N . LEU A 1 91 ? 3.209 -4.862 -11.839 1.00 97.38 91 LEU A N 1
ATOM 733 C CA . LEU A 1 91 ? 1.773 -4.791 -12.123 1.00 97.38 91 LEU A CA 1
ATOM 734 C C . LEU A 1 91 ? 1.468 -5.419 -13.495 1.00 97.38 91 LEU A C 1
ATOM 736 O O . LEU A 1 91 ? 1.946 -4.898 -14.503 1.00 97.38 91 LEU A O 1
ATOM 740 N N . PRO A 1 92 ? 0.658 -6.494 -13.571 1.00 97.31 92 PRO A N 1
ATOM 741 C CA . PRO A 1 92 ? 0.293 -7.078 -14.854 1.00 97.31 92 PRO A CA 1
ATOM 742 C C . PRO A 1 92 ? -0.476 -6.077 -15.724 1.00 97.31 92 PRO A C 1
ATOM 744 O O . PRO A 1 92 ? -1.387 -5.427 -15.200 1.00 97.31 92 PRO A O 1
ATOM 747 N N . PRO A 1 93 ? -0.216 -6.020 -17.044 1.00 96.75 93 PRO A N 1
ATOM 748 C CA . PRO A 1 93 ? -0.905 -5.100 -17.953 1.00 96.75 93 PRO A CA 1
ATOM 749 C C . PRO A 1 93 ? -2.435 -5.202 -17.900 1.00 96.75 93 PRO A C 1
ATOM 751 O O . PRO A 1 93 ? -3.120 -4.186 -17.936 1.00 96.75 93 PRO A O 1
ATOM 754 N N . ALA A 1 94 ? -2.980 -6.412 -17.733 1.00 96.62 94 ALA A N 1
ATOM 755 C CA . ALA A 1 94 ? -4.424 -6.622 -17.603 1.00 96.62 94 ALA A CA 1
ATOM 756 C C . ALA A 1 94 ? -5.011 -5.972 -16.334 1.00 96.62 94 ALA A C 1
ATOM 758 O O . ALA A 1 94 ? -6.090 -5.386 -16.378 1.00 96.62 94 ALA A O 1
ATOM 759 N N . ILE A 1 95 ? -4.293 -6.033 -15.204 1.00 96.88 95 ILE A N 1
ATOM 760 C CA . ILE A 1 95 ? -4.721 -5.374 -13.960 1.00 96.88 95 ILE A CA 1
ATOM 761 C C . ILE A 1 95 ? -4.566 -3.858 -14.092 1.00 96.88 95 ILE A C 1
ATOM 763 O O . ILE A 1 95 ? -5.432 -3.116 -13.637 1.00 96.88 95 ILE A O 1
ATOM 767 N N . ASP A 1 96 ? -3.486 -3.393 -14.721 1.00 98.12 96 ASP A N 1
ATOM 768 C CA . ASP A 1 96 ? -3.260 -1.969 -14.967 1.00 98.12 96 ASP A CA 1
ATOM 769 C C . ASP A 1 96 ? -4.376 -1.353 -15.826 1.00 98.12 96 ASP A C 1
ATOM 771 O O . ASP A 1 96 ? -4.985 -0.354 -15.439 1.00 98.12 96 ASP A O 1
ATOM 775 N N . GLY A 1 97 ? -4.724 -2.018 -16.933 1.00 97.81 97 GLY A N 1
ATOM 776 C CA . GLY A 1 97 ? -5.843 -1.640 -17.795 1.00 97.81 97 GLY A CA 1
ATOM 777 C C . GLY A 1 97 ? -7.169 -1.581 -17.036 1.00 97.81 97 GLY A C 1
ATOM 778 O O . GLY A 1 97 ? -7.850 -0.559 -17.080 1.00 97.81 97 GLY A O 1
ATOM 779 N N . ALA A 1 98 ? -7.488 -2.612 -16.248 1.00 97.00 98 ALA A N 1
ATOM 780 C CA . ALA A 1 98 ? -8.712 -2.642 -15.443 1.00 97.00 98 ALA A CA 1
ATOM 781 C C . ALA A 1 98 ? -8.763 -1.530 -14.372 1.00 97.00 98 ALA A C 1
ATOM 783 O O . ALA A 1 98 ? -9.833 -1.009 -14.049 1.00 97.00 98 ALA A O 1
ATOM 784 N N . LEU A 1 99 ? -7.614 -1.133 -13.809 1.00 96.25 99 LEU A N 1
ATOM 785 C CA . LEU A 1 99 ? -7.538 -0.008 -12.870 1.00 96.25 99 LEU A CA 1
ATOM 786 C C . LEU A 1 99 ? -7.785 1.344 -13.556 1.00 96.25 99 LEU A C 1
ATOM 788 O O . LEU A 1 99 ? -8.326 2.249 -12.915 1.00 96.25 99 LEU A O 1
ATOM 792 N N . ILE A 1 100 ? -7.395 1.491 -14.825 1.00 97.94 100 ILE A N 1
ATOM 793 C CA . ILE A 1 100 ? -7.670 2.689 -15.632 1.00 97.94 100 ILE A CA 1
ATOM 794 C C . ILE A 1 100 ? -9.141 2.734 -16.039 1.00 97.94 100 ILE A C 1
ATOM 796 O O . ILE A 1 100 ? -9.795 3.753 -15.828 1.00 97.94 100 ILE A O 1
ATOM 800 N N . GLU A 1 101 ? -9.674 1.626 -16.555 1.00 97.19 101 GLU A N 1
ATOM 801 C CA . GLU A 1 101 ? -11.080 1.499 -16.954 1.00 97.19 101 GLU A CA 1
ATOM 802 C C . GLU A 1 101 ? -12.026 1.781 -15.776 1.00 97.19 101 GLU A C 1
ATOM 804 O O . GLU A 1 101 ? -13.001 2.516 -15.908 1.00 97.19 101 GLU A O 1
ATOM 809 N N . GLY A 1 102 ? -11.678 1.296 -14.579 1.00 91.62 102 GLY A N 1
ATOM 810 C CA . GLY A 1 102 ? -12.396 1.595 -13.338 1.00 91.62 102 GLY A CA 1
ATOM 811 C C . GLY A 1 102 ? -12.145 2.993 -12.749 1.00 91.62 102 GLY A C 1
ATOM 812 O O . GLY A 1 102 ? -12.578 3.256 -11.626 1.00 91.62 102 GLY A O 1
ATOM 813 N N . ALA A 1 103 ? -11.421 3.874 -13.449 1.00 93.62 103 ALA A N 1
ATOM 814 C CA . ALA A 1 103 ? -11.055 5.228 -13.020 1.00 93.62 103 ALA A CA 1
ATOM 815 C C . ALA A 1 103 ? -10.318 5.304 -11.662 1.00 93.62 103 ALA A C 1
ATOM 817 O O . ALA A 1 103 ? -10.388 6.308 -10.948 1.00 93.62 103 ALA A O 1
ATOM 818 N N . TYR A 1 104 ? -9.574 4.255 -11.291 1.00 91.06 104 TYR A N 1
ATOM 819 C CA . TYR A 1 104 ? -8.755 4.223 -10.072 1.00 91.06 104 TYR A CA 1
ATOM 820 C C . TYR A 1 104 ? -7.362 4.841 -10.282 1.00 91.06 104 TYR A C 1
ATOM 822 O O . TYR A 1 104 ? -6.724 5.285 -9.319 1.00 91.06 104 TYR A O 1
ATOM 830 N N . LYS A 1 105 ? -6.892 4.895 -11.533 1.00 93.62 105 LYS A N 1
ATOM 831 C CA . LYS A 1 105 ? -5.703 5.637 -11.983 1.00 93.62 105 LYS A CA 1
ATOM 832 C C . LYS A 1 105 ? -5.904 6.151 -13.413 1.00 93.62 105 LYS A C 1
ATOM 834 O O . LYS A 1 105 ? -6.808 5.709 -14.105 1.00 93.62 105 LYS A O 1
ATOM 839 N N . HIS A 1 106 ? -5.054 7.082 -13.847 1.00 92.19 106 HIS A N 1
ATOM 840 C CA . HIS A 1 106 ? -5.246 7.805 -15.115 1.00 92.19 106 HIS A CA 1
ATOM 841 C C . HIS A 1 106 ? -4.269 7.428 -16.233 1.00 92.19 106 HIS A C 1
ATOM 843 O O . HIS A 1 106 ? -4.474 7.830 -17.372 1.00 92.19 106 HIS A O 1
ATOM 849 N N . LYS A 1 107 ? -3.172 6.735 -15.916 1.00 93.81 107 LYS A N 1
ATOM 850 C CA . LYS A 1 107 ? -2.104 6.422 -16.874 1.00 93.81 107 LYS A CA 1
ATOM 851 C C . LYS A 1 107 ? -1.587 5.004 -16.652 1.00 93.81 107 LYS A C 1
ATOM 853 O O . LYS A 1 107 ? -1.511 4.604 -15.487 1.00 93.81 107 LYS A O 1
ATOM 858 N N . PRO A 1 108 ? -1.210 4.278 -17.715 1.00 94.62 108 PRO A N 1
ATOM 859 C CA . PRO A 1 108 ? -0.534 2.995 -17.573 1.00 94.62 108 PRO A CA 1
ATOM 860 C C . PRO A 1 108 ? 0.844 3.171 -16.928 1.00 94.62 108 PRO A C 1
ATOM 862 O O . PRO A 1 108 ? 1.400 4.272 -16.898 1.00 94.62 108 PRO A O 1
ATOM 865 N N . GLY A 1 109 ? 1.382 2.075 -16.409 1.00 93.88 109 GLY A N 1
ATOM 866 C CA . GLY A 1 109 ? 2.709 2.008 -15.818 1.00 93.88 109 GLY A CA 1
ATOM 867 C C . GLY A 1 109 ? 2.735 2.189 -14.295 1.00 93.88 109 GLY A C 1
ATOM 868 O O . GLY A 1 109 ? 1.698 2.154 -13.620 1.00 93.88 109 GLY A O 1
ATOM 869 N N . PRO A 1 110 ? 3.929 2.368 -13.718 1.00 94.75 110 PRO A N 1
ATOM 870 C CA . PRO A 1 110 ? 4.127 2.406 -12.276 1.00 94.75 110 PRO A CA 1
ATOM 871 C C . PRO A 1 110 ? 3.523 3.667 -11.643 1.00 94.75 110 PRO A C 1
ATOM 873 O O . PRO A 1 110 ? 3.214 4.660 -12.305 1.00 94.75 110 PRO A O 1
ATOM 876 N N . LEU A 1 111 ? 3.361 3.644 -10.320 1.00 96.81 111 LEU A N 1
ATOM 877 C CA . LEU A 1 111 ? 3.038 4.848 -9.558 1.00 96.81 111 LEU A CA 1
ATOM 878 C C . LEU A 1 111 ? 4.331 5.549 -9.137 1.00 96.81 111 LEU A C 1
ATOM 880 O O . LEU A 1 111 ? 5.358 4.914 -8.906 1.00 96.81 111 LEU A O 1
ATOM 884 N N . SER A 1 112 ? 4.261 6.866 -8.932 1.00 95.62 112 SER A N 1
ATOM 885 C CA . SER A 1 112 ? 5.369 7.574 -8.288 1.00 95.62 112 SER A CA 1
ATOM 886 C C . SER A 1 112 ? 5.613 7.023 -6.876 1.00 95.62 112 SER A C 1
ATOM 888 O O . SER A 1 112 ? 4.663 6.652 -6.172 1.00 95.62 112 SER A O 1
ATOM 890 N N . LEU A 1 113 ? 6.870 7.042 -6.414 1.00 96.62 113 LEU A N 1
ATOM 891 C CA . LEU A 1 113 ? 7.200 6.626 -5.047 1.00 96.62 113 LEU A CA 1
ATOM 892 C C . LEU A 1 113 ? 6.384 7.415 -4.008 1.00 96.62 113 LEU A C 1
ATOM 894 O O . LEU A 1 113 ? 5.900 6.837 -3.038 1.00 96.62 113 LEU A O 1
ATOM 898 N N . ALA A 1 114 ? 6.171 8.716 -4.229 1.00 96.50 114 ALA A N 1
ATOM 899 C CA . ALA A 1 114 ? 5.361 9.554 -3.347 1.00 96.50 114 ALA A CA 1
ATOM 900 C C . ALA A 1 114 ? 3.909 9.052 -3.247 1.00 96.50 114 ALA A C 1
ATOM 902 O O . ALA A 1 114 ? 3.359 8.947 -2.150 1.00 96.50 114 ALA A O 1
ATOM 903 N N . THR A 1 115 ? 3.301 8.669 -4.373 1.00 96.25 115 THR A N 1
ATOM 904 C CA . THR A 1 115 ? 1.948 8.095 -4.401 1.00 96.25 115 THR A CA 1
ATOM 905 C C . THR A 1 115 ? 1.890 6.758 -3.662 1.00 96.25 115 THR A C 1
ATOM 907 O O . THR A 1 115 ? 0.960 6.533 -2.886 1.00 96.25 115 THR A O 1
ATOM 910 N N . VAL A 1 116 ? 2.880 5.879 -3.858 1.00 98.00 116 VAL A N 1
ATOM 911 C CA . VAL A 1 116 ? 2.962 4.593 -3.144 1.00 98.00 116 VAL A CA 1
ATOM 912 C C . VAL A 1 116 ? 3.071 4.824 -1.636 1.00 98.00 116 VAL A C 1
ATOM 914 O O . VAL A 1 116 ? 2.284 4.268 -0.872 1.00 98.00 116 VAL A O 1
ATOM 917 N N . LEU A 1 117 ? 3.980 5.699 -1.197 1.00 97.69 117 LEU A N 1
ATOM 918 C CA . LEU A 1 117 ? 4.168 6.026 0.219 1.00 97.69 117 LEU A CA 1
ATOM 919 C C . LEU A 1 117 ? 2.919 6.660 0.845 1.00 97.69 117 LEU A C 1
ATOM 921 O O . LEU A 1 117 ? 2.566 6.316 1.973 1.00 97.69 117 LEU A O 1
ATOM 925 N N . HIS A 1 118 ? 2.211 7.523 0.113 1.00 95.88 118 HIS A N 1
ATOM 926 C CA . HIS A 1 118 ? 0.935 8.071 0.571 1.00 95.88 118 HIS A CA 1
ATOM 927 C C . HIS A 1 118 ? -0.102 6.961 0.794 1.00 95.88 118 HIS A C 1
ATOM 929 O O . HIS A 1 118 ? -0.694 6.870 1.869 1.00 95.88 118 HIS A O 1
ATOM 935 N N . ARG A 1 119 ? -0.286 6.061 -0.181 1.00 97.44 119 ARG A N 1
ATOM 936 C CA . ARG A 1 119 ? -1.232 4.938 -0.062 1.00 97.44 119 ARG A CA 1
ATOM 937 C C . ARG A 1 119 ? -0.867 3.991 1.087 1.00 97.44 119 ARG A C 1
ATOM 939 O O . ARG A 1 119 ? -1.767 3.493 1.762 1.00 97.44 119 ARG A O 1
ATOM 946 N N . LEU A 1 120 ? 0.424 3.775 1.340 1.00 98.06 120 LEU A N 1
ATOM 947 C CA . LEU A 1 120 ? 0.928 3.007 2.483 1.00 98.06 120 LEU A CA 1
ATOM 948 C C . LEU A 1 120 ? 0.635 3.694 3.826 1.00 98.06 120 LEU A C 1
ATOM 950 O O . LEU A 1 120 ? 0.201 3.039 4.772 1.00 98.06 120 LEU A O 1
ATOM 954 N N . SER A 1 121 ? 0.813 5.014 3.909 1.00 95.75 121 SER A N 1
ATOM 955 C CA . SER A 1 121 ? 0.463 5.795 5.103 1.00 95.75 121 SER A CA 1
ATOM 956 C C . SER A 1 121 ? -1.033 5.696 5.423 1.00 95.75 121 SER A C 1
ATOM 958 O O . SER A 1 121 ? -1.405 5.412 6.564 1.00 95.75 121 SER A O 1
ATOM 960 N N . VAL A 1 122 ? -1.895 5.818 4.407 1.00 94.69 122 VAL A N 1
ATOM 961 C CA . VAL A 1 122 ? -3.348 5.650 4.569 1.00 94.69 122 VAL A CA 1
ATOM 962 C C . VAL A 1 122 ? -3.702 4.233 5.026 1.00 94.69 122 VAL A C 1
ATOM 964 O O . VAL A 1 122 ? -4.536 4.071 5.916 1.00 94.69 122 VAL A O 1
ATOM 967 N N . LEU A 1 123 ? -3.045 3.204 4.479 1.00 95.88 123 LEU A N 1
ATOM 968 C CA . LEU A 1 123 ? -3.240 1.820 4.912 1.00 95.88 123 LEU A CA 1
ATOM 969 C C . LEU A 1 123 ? -2.884 1.625 6.394 1.00 95.88 123 LEU A C 1
ATOM 971 O O . LEU A 1 123 ? -3.651 1.004 7.131 1.00 95.88 123 LEU A O 1
ATOM 975 N N . SER A 1 124 ? -1.745 2.168 6.830 1.00 93.81 124 SER A N 1
ATOM 976 C CA . SER A 1 124 ? -1.307 2.139 8.231 1.00 93.81 124 SER A CA 1
ATOM 977 C C . SER A 1 124 ? -2.340 2.802 9.145 1.00 93.81 124 SER A C 1
ATOM 979 O O . SER A 1 124 ? -2.794 2.206 10.123 1.00 93.81 124 SER A O 1
ATOM 981 N N . LYS A 1 125 ? -2.812 4.002 8.770 1.00 88.38 125 LYS A N 1
ATOM 982 C CA . LYS A 1 125 ? -3.857 4.719 9.512 1.00 88.38 125 LYS A CA 1
ATOM 983 C C . LYS A 1 125 ? -5.156 3.915 9.591 1.00 88.38 125 LYS A C 1
ATOM 985 O O . LYS A 1 125 ? -5.777 3.888 10.650 1.00 88.38 125 LYS A O 1
ATOM 990 N N . ALA A 1 126 ? -5.557 3.244 8.512 1.00 87.88 126 ALA A N 1
ATOM 991 C CA . ALA A 1 126 ? -6.761 2.417 8.495 1.00 87.88 126 ALA A CA 1
ATOM 992 C C . ALA A 1 126 ? -6.667 1.222 9.463 1.00 87.88 126 ALA A C 1
ATOM 994 O O . ALA A 1 126 ? -7.632 0.951 10.179 1.00 87.88 126 ALA A O 1
ATOM 995 N N . HIS A 1 127 ? -5.506 0.558 9.550 1.00 92.50 127 HIS A N 1
ATOM 996 C CA . HIS A 1 127 ? -5.276 -0.503 10.540 1.00 92.50 127 HIS A CA 1
ATOM 997 C C . HIS A 1 127 ? -5.314 0.039 11.970 1.00 92.50 127 HIS A C 1
ATOM 999 O O . HIS A 1 127 ? -6.020 -0.522 12.808 1.00 92.50 127 HIS A O 1
ATOM 1005 N N . ALA A 1 128 ? -4.644 1.167 12.228 1.00 85.94 128 ALA A N 1
ATOM 1006 C CA . ALA A 1 128 ? -4.642 1.810 13.540 1.00 85.94 128 ALA A CA 1
ATOM 1007 C C . ALA A 1 128 ? -6.062 2.195 14.000 1.00 85.94 128 ALA A C 1
ATOM 1009 O O . ALA A 1 128 ? -6.454 1.890 15.124 1.00 85.94 128 ALA A O 1
ATOM 1010 N N . LEU A 1 129 ? -6.873 2.794 13.116 1.00 84.69 129 LEU A N 1
ATOM 1011 C CA . LEU A 1 129 ? -8.269 3.151 13.411 1.00 84.69 129 LEU A CA 1
ATOM 1012 C C . LEU A 1 129 ? -9.150 1.928 13.699 1.00 84.69 129 LEU A C 1
ATOM 1014 O O . LEU A 1 129 ? -10.071 2.011 14.509 1.00 84.69 129 LEU A O 1
ATOM 1018 N N . LYS A 1 130 ? -8.872 0.790 13.057 1.00 82.19 130 LYS A N 1
ATOM 1019 C CA . LYS A 1 130 ? -9.560 -0.484 13.310 1.00 82.19 130 LYS A CA 1
ATOM 1020 C C . LYS A 1 130 ? -8.972 -1.273 14.484 1.00 82.19 130 LYS A C 1
ATOM 1022 O O . LYS A 1 130 ? -9.461 -2.366 14.748 1.00 82.19 130 LYS A O 1
ATOM 1027 N N . LYS A 1 131 ? -7.949 -0.744 15.174 1.00 90.81 131 LYS A N 1
ATOM 1028 C CA . LYS A 1 131 ? -7.172 -1.456 16.207 1.00 90.81 131 LYS A CA 1
ATOM 1029 C C . LYS A 1 131 ? -6.687 -2.835 15.726 1.00 90.81 131 LYS A C 1
ATOM 1031 O O . LYS A 1 131 ? -6.609 -3.784 16.498 1.00 90.81 131 LYS A O 1
ATOM 1036 N N . ALA A 1 132 ? -6.404 -2.949 14.430 1.00 90.38 132 ALA A N 1
ATOM 1037 C CA . ALA A 1 132 ? -5.963 -4.180 13.789 1.00 90.38 132 ALA A CA 1
ATOM 1038 C C . ALA A 1 132 ? -4.431 -4.217 13.703 1.00 90.38 132 ALA A C 1
ATOM 1040 O O . ALA A 1 132 ? -3.790 -3.167 13.626 1.00 90.38 132 ALA A O 1
ATOM 1041 N N . LYS A 1 133 ? -3.842 -5.421 13.657 1.00 95.06 133 LYS A N 1
ATOM 1042 C CA . LYS A 1 133 ? -2.390 -5.594 13.478 1.00 95.06 133 LYS A CA 1
ATOM 1043 C C . LYS A 1 133 ? -1.927 -4.871 12.213 1.00 95.06 133 LYS A C 1
ATOM 1045 O O . LYS A 1 133 ? -2.429 -5.154 11.127 1.00 95.06 133 LYS A O 1
ATOM 1050 N N . ASN A 1 134 ? -0.972 -3.956 12.356 1.00 97.06 134 ASN A N 1
ATOM 1051 C CA . ASN A 1 134 ? -0.487 -3.137 11.255 1.00 97.06 134 ASN A CA 1
ATOM 1052 C C . ASN A 1 134 ? 0.611 -3.871 10.463 1.00 97.06 134 ASN A C 1
ATOM 1054 O O . ASN A 1 134 ? 1.692 -4.112 11.002 1.00 97.06 134 ASN A O 1
ATOM 1058 N N . PRO A 1 135 ? 0.396 -4.200 9.177 1.00 97.19 135 PRO A N 1
ATOM 1059 C CA . PRO A 1 135 ? 1.392 -4.919 8.389 1.00 97.19 135 PRO A CA 1
ATOM 1060 C C . PRO A 1 135 ? 2.637 -4.079 8.075 1.00 97.19 135 PRO A C 1
ATOM 1062 O O . PRO A 1 135 ? 3.663 -4.646 7.721 1.00 97.19 135 PRO A O 1
ATOM 1065 N N . LEU A 1 136 ? 2.586 -2.746 8.211 1.00 97.38 136 LEU A N 1
ATOM 1066 C CA . LEU A 1 136 ? 3.757 -1.883 8.002 1.00 97.38 136 LEU A CA 1
ATOM 1067 C C . LEU A 1 136 ? 4.727 -1.878 9.192 1.00 97.38 136 LEU A C 1
ATOM 1069 O O . LEU A 1 136 ? 5.849 -1.394 9.050 1.00 97.38 136 LEU A O 1
ATOM 1073 N N . GLU A 1 137 ? 4.309 -2.387 10.351 1.00 97.06 137 GLU A N 1
ATOM 1074 C CA . GLU A 1 137 ? 5.170 -2.530 11.532 1.00 97.06 137 GLU A CA 1
ATOM 1075 C C . GLU A 1 137 ? 6.000 -3.819 11.492 1.00 97.06 137 GLU 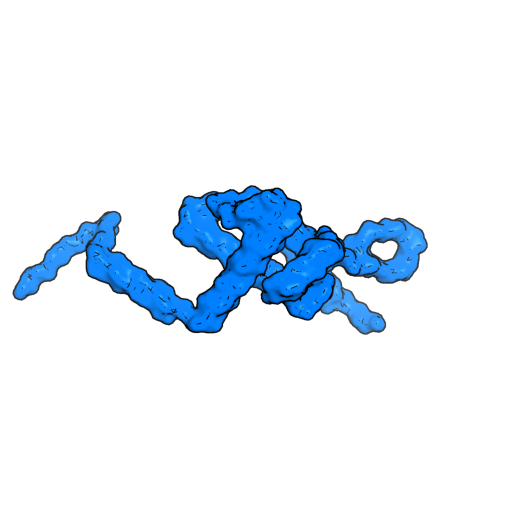A C 1
ATOM 1077 O O . GLU A 1 137 ? 6.968 -3.945 12.241 1.00 97.06 137 GLU A O 1
ATOM 1082 N N . ASP A 1 138 ? 5.669 -4.738 10.580 1.00 98.19 138 ASP A N 1
ATOM 1083 C CA . ASP A 1 138 ? 6.410 -5.974 10.360 1.00 98.19 138 ASP A CA 1
ATOM 1084 C C . ASP A 1 138 ? 7.883 -5.686 9.982 1.00 98.19 138 ASP A C 1
ATOM 1086 O O . ASP A 1 138 ? 8.136 -4.887 9.067 1.00 98.19 138 ASP A O 1
ATOM 1090 N N . PRO A 1 139 ? 8.875 -6.313 10.650 1.00 98.00 139 PRO A N 1
ATOM 1091 C CA . PRO A 1 139 ? 10.291 -6.048 10.397 1.00 98.00 139 PRO A CA 1
ATOM 1092 C C . PRO A 1 139 ? 10.711 -6.238 8.935 1.00 98.00 139 PRO A C 1
ATOM 1094 O O . PRO A 1 139 ? 11.482 -5.427 8.415 1.00 98.00 139 PRO A O 1
ATOM 1097 N N . ALA A 1 140 ? 10.177 -7.254 8.249 1.00 96.94 140 ALA A N 1
ATOM 1098 C CA . ALA A 1 140 ? 10.516 -7.525 6.856 1.00 96.94 140 ALA A CA 1
ATOM 1099 C C . ALA A 1 140 ? 9.970 -6.429 5.931 1.00 96.94 140 ALA A C 1
ATOM 1101 O O . ALA A 1 140 ? 10.670 -5.968 5.027 1.00 96.94 140 ALA A O 1
ATOM 1102 N N . VAL A 1 141 ? 8.752 -5.942 6.195 1.00 98.31 141 VAL A N 1
ATOM 1103 C CA . VAL A 1 141 ? 8.155 -4.826 5.443 1.00 98.31 141 VAL A CA 1
ATOM 1104 C C . VAL A 1 141 ? 8.946 -3.538 5.659 1.00 98.31 141 VAL A C 1
ATOM 1106 O O . VAL A 1 141 ? 9.231 -2.822 4.696 1.00 98.31 141 VAL A O 1
ATOM 1109 N N . ARG A 1 142 ? 9.348 -3.240 6.899 1.00 98.31 142 ARG A N 1
ATOM 1110 C CA . ARG A 1 142 ? 10.135 -2.036 7.215 1.00 98.31 142 ARG A CA 1
ATOM 1111 C C . ARG A 1 142 ? 11.486 -2.038 6.511 1.00 98.31 142 ARG A C 1
ATOM 1113 O O . ARG A 1 142 ? 11.851 -1.033 5.895 1.00 98.31 142 ARG A O 1
ATOM 1120 N N . GLU A 1 143 ? 12.204 -3.155 6.575 1.00 98.38 143 GLU A N 1
ATOM 1121 C CA . GLU A 1 143 ? 13.498 -3.300 5.910 1.00 98.38 143 GLU A CA 1
ATOM 1122 C C . GLU A 1 143 ? 13.357 -3.208 4.386 1.00 98.38 143 GLU A C 1
ATOM 1124 O O . GLU A 1 143 ? 14.115 -2.490 3.729 1.00 98.38 143 GLU A O 1
ATOM 1129 N N . PHE A 1 144 ? 12.336 -3.849 3.816 1.00 98.19 144 PHE A N 1
ATOM 1130 C CA . PHE A 1 144 ? 12.060 -3.767 2.387 1.00 98.19 144 PHE A CA 1
ATOM 1131 C C . PHE A 1 144 ? 11.780 -2.327 1.928 1.00 98.19 144 PHE A C 1
ATOM 1133 O O . PHE A 1 144 ? 12.425 -1.832 1.001 1.00 98.19 144 PHE A O 1
ATOM 1140 N N . LEU A 1 145 ? 10.888 -1.604 2.615 1.00 98.19 145 LEU A N 1
ATOM 1141 C CA . LEU A 1 145 ? 10.576 -0.208 2.289 1.00 98.19 145 LEU A CA 1
ATOM 1142 C C . LEU A 1 145 ? 11.801 0.707 2.409 1.00 98.19 145 LEU A C 1
ATOM 1144 O O . LEU A 1 145 ? 11.958 1.634 1.610 1.00 98.19 145 LEU A O 1
ATOM 1148 N N . ARG A 1 146 ? 12.690 0.449 3.377 1.00 98.00 146 ARG A N 1
ATOM 1149 C CA . ARG A 1 146 ? 13.960 1.174 3.517 1.00 98.00 146 ARG A CA 1
ATOM 1150 C C . ARG A 1 146 ? 14.844 0.982 2.282 1.00 98.00 146 ARG A C 1
ATOM 1152 O O . ARG A 1 146 ? 15.363 1.968 1.756 1.00 98.00 146 ARG A O 1
ATOM 1159 N N . ARG A 1 147 ? 14.980 -0.254 1.787 1.00 96.81 147 ARG A N 1
ATOM 1160 C CA . ARG A 1 147 ? 15.749 -0.560 0.566 1.00 96.81 147 ARG A CA 1
ATOM 1161 C C . ARG A 1 147 ? 15.140 0.083 -0.676 1.00 96.81 147 ARG A C 1
ATOM 1163 O O . ARG A 1 147 ? 15.877 0.687 -1.450 1.00 96.81 147 ARG A O 1
ATOM 1170 N N . VAL A 1 148 ? 13.814 0.040 -0.822 1.00 96.69 148 VAL A N 1
ATOM 1171 C CA . VAL A 1 148 ? 13.105 0.698 -1.933 1.00 96.69 148 VAL A CA 1
ATOM 1172 C C . VAL A 1 148 ? 13.399 2.200 -1.950 1.00 96.69 148 VAL A C 1
ATOM 1174 O O . VAL A 1 148 ? 13.832 2.725 -2.973 1.00 96.69 148 VAL A O 1
ATOM 1177 N N . ARG A 1 149 ? 13.254 2.896 -0.813 1.00 96.69 149 ARG A N 1
ATOM 1178 C CA . ARG A 1 149 ? 13.560 4.338 -0.720 1.00 96.69 149 ARG A CA 1
ATOM 1179 C C . ARG A 1 149 ? 15.012 4.643 -1.080 1.00 96.69 149 ARG A C 1
ATOM 1181 O O . ARG A 1 149 ? 15.261 5.574 -1.839 1.00 96.69 149 ARG A O 1
ATOM 1188 N N . ARG A 1 150 ? 15.959 3.841 -0.579 1.00 95.12 150 ARG A N 1
ATOM 1189 C CA . ARG A 1 150 ? 17.384 3.994 -0.904 1.00 95.12 150 ARG A CA 1
ATOM 1190 C C . ARG A 1 150 ? 17.644 3.828 -2.404 1.00 95.12 150 ARG A C 1
ATOM 1192 O O . ARG A 1 150 ? 18.356 4.645 -2.973 1.00 95.12 150 ARG A O 1
ATOM 1199 N N . GLY A 1 151 ? 17.045 2.823 -3.045 1.00 93.25 151 GLY A N 1
ATOM 1200 C CA . GLY A 1 151 ? 17.188 2.598 -4.486 1.00 93.25 151 GLY A CA 1
ATOM 1201 C C . GLY A 1 151 ? 16.646 3.752 -5.336 1.00 93.25 151 GLY A C 1
ATOM 1202 O O . GLY A 1 151 ? 17.252 4.126 -6.334 1.00 93.25 151 GLY A O 1
ATOM 1203 N N . TYR A 1 152 ? 15.533 4.372 -4.936 1.00 93.75 152 TYR A N 1
ATOM 1204 C CA . TYR A 1 152 ? 15.036 5.588 -5.593 1.00 93.75 152 TYR A CA 1
ATOM 1205 C C . TYR A 1 152 ? 15.952 6.799 -5.375 1.00 93.75 152 TYR A C 1
ATOM 1207 O O . TYR A 1 152 ? 16.221 7.521 -6.329 1.00 93.75 152 TYR A O 1
ATOM 1215 N N . ALA A 1 153 ? 16.459 7.003 -4.155 1.00 91.88 153 ALA A N 1
ATOM 1216 C CA . ALA A 1 153 ? 17.367 8.110 -3.857 1.00 91.88 153 ALA A CA 1
ATOM 1217 C C . ALA A 1 153 ? 18.670 8.019 -4.669 1.00 91.88 153 ALA A C 1
ATOM 1219 O O . ALA A 1 153 ? 19.086 9.005 -5.264 1.00 91.88 153 ALA A O 1
ATOM 1220 N N . LEU A 1 154 ? 19.276 6.830 -4.768 1.00 88.56 154 LEU A N 1
ATOM 1221 C CA . LEU A 1 154 ? 20.490 6.621 -5.569 1.00 88.56 154 LEU A CA 1
ATOM 1222 C C . LEU A 1 154 ? 20.266 6.940 -7.055 1.00 88.56 154 LEU A C 1
ATOM 1224 O O . LEU A 1 154 ? 21.092 7.612 -7.665 1.00 88.56 154 LEU A O 1
ATOM 1228 N N . ARG A 1 155 ? 19.120 6.534 -7.617 1.00 86.81 155 ARG A N 1
ATOM 1229 C CA . ARG A 1 155 ? 18.754 6.840 -9.011 1.00 86.81 155 ARG A CA 1
ATOM 1230 C C . ARG A 1 155 ? 18.522 8.330 -9.270 1.00 86.81 155 ARG A C 1
ATOM 1232 O O . ARG A 1 155 ? 18.745 8.783 -10.382 1.00 86.81 155 ARG A O 1
ATOM 1239 N N . GLN A 1 156 ? 18.085 9.092 -8.267 1.00 79.94 156 GLN A N 1
ATOM 1240 C CA . GLN A 1 156 ? 17.911 10.546 -8.386 1.00 79.94 156 GLN A CA 1
ATOM 1241 C C . GLN A 1 156 ? 19.231 11.324 -8.289 1.00 79.94 156 GLN A C 1
ATOM 1243 O O . GLN A 1 156 ? 19.293 12.453 -8.767 1.00 79.94 156 GLN A O 1
ATOM 1248 N N . VAL A 1 157 ? 20.262 10.739 -7.670 1.00 71.00 157 VAL A N 1
ATOM 1249 C CA . VAL A 1 157 ? 21.595 11.345 -7.507 1.00 71.00 157 VAL A CA 1
ATOM 1250 C C . VAL A 1 157 ? 22.523 11.026 -8.689 1.00 71.00 157 VAL A C 1
ATOM 1252 O O . VAL A 1 157 ? 23.466 11.773 -8.936 1.00 71.00 157 VAL A O 1
ATOM 1255 N N . ALA A 1 158 ? 22.267 9.948 -9.437 1.00 60.59 158 ALA A N 1
ATOM 1256 C CA . ALA A 1 158 ? 23.050 9.608 -10.624 1.00 60.59 158 ALA A CA 1
ATOM 1257 C C . ALA A 1 158 ? 22.956 10.722 -11.697 1.00 60.59 158 ALA A C 1
ATOM 1259 O O . ALA A 1 158 ? 21.862 11.249 -11.927 1.00 60.59 158 ALA A O 1
ATOM 1260 N N . PRO A 1 159 ? 24.075 11.100 -12.350 1.00 45.88 159 PRO A N 1
ATOM 1261 C CA . PRO A 1 159 ? 24.080 12.158 -13.355 1.00 45.88 159 PRO A CA 1
ATOM 1262 C C . PRO A 1 159 ? 23.118 11.822 -14.498 1.00 45.88 159 PRO A C 1
ATOM 1264 O O . PRO A 1 159 ? 23.130 10.716 -15.039 1.00 45.88 159 PRO A O 1
ATOM 1267 N N . LYS A 1 160 ? 22.273 12.794 -14.861 1.00 50.50 160 LYS A N 1
ATOM 1268 C CA . LYS A 1 160 ? 21.490 12.739 -16.098 1.00 50.50 160 LYS A CA 1
ATOM 1269 C C . LYS A 1 160 ? 22.479 12.916 -17.253 1.00 50.50 160 LYS A C 1
ATOM 1271 O O . LYS A 1 160 ? 22.916 14.039 -17.487 1.00 50.50 160 LYS A O 1
ATOM 1276 N N . HIS A 1 161 ? 22.895 11.810 -17.863 1.00 43.28 161 HIS A N 1
ATOM 1277 C CA . HIS A 1 161 ? 23.677 11.811 -19.100 1.00 43.28 161 HIS A CA 1
ATOM 1278 C C . HIS A 1 161 ? 22.792 12.153 -20.297 1.00 43.28 161 HIS A C 1
ATOM 1280 O O . HIS A 1 161 ? 21.623 11.699 -20.301 1.00 43.28 161 HIS A O 1
#

Foldseek 3Di:
DDDDDDDPVDDDPVRVVVVVVVVVVPADPVNVVLLVLLVVLVQLLCCLPPVDGDDPPDALVVLVLLCQQAAWDFDDDDPPDPDDTDTDGDNDPVSQVSCCVVVSDPDG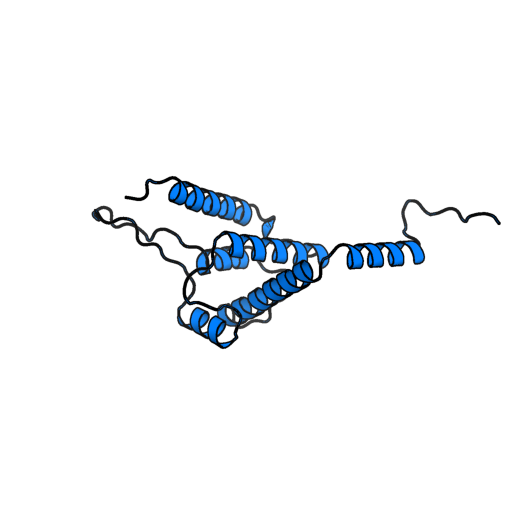GHDDPVSSVSSLVSQQVVCVVVVGDRSCVDPVNVVSNVVSVVRVVVVVPDDPD

InterPro domains:
  IPR010998 Integrase/recombinase, N-terminal [G3DSA:1.10.150.130] (14-156)

Sequence (161 aa):
ATVPALDPSRLSAETESAVRAFWRQGESANTRRSYQSALKYWAAWYRLRYWRAFTLPIAPAVVIQFVVDHCEREAERSPHSARPAELVHGLPPAIDGALIEGAYKHKPGPLSLATVLHRLSVLSKAHALKKAKNPLEDPAVREFLRRVRRGYALRQVAPKH

Secondary structure (DSSP, 8-state):
-PPPPPPTT---HHHHHHHHHHHHHSS-HHHHHHHHHHHHHHHHHHHHHHSS---SSPPHHHHHHHHHHHS-EEPPPPTT--SPPPEE----HHHHHHHHHTTS-SSSSPPPHHHHHHHHHHHHHHHHHTT---GGGSHHHHHHHHHHHHHHHHHHHS---

Radius of gyration: 21.03 Å; chains: 1; bounding box: 51×37×64 Å

Organism: NCBI:txid410659

=== Feature glossary ===
Annotated list of the representations used here:

Nearest PDB structures. The Foldseek neighbor list gives the closest experimentally determined structures in the PDB, ranked by structural alignment. TM-score near 1 means near-identical fold; near 0.3 means only rough topology match. This is how one finds what a novel AlphaFold prediction most resembles in the solved-structure universe.

Foldseek 3Di. Foldseek's 3Di representation compresses backbone geometry into a per-residue letter drawn from a learned twenty-state alphabet. It captures the tertiary interaction pattern around each residue — which residues are packed against it in space, regardless of where they are in sequence.

Radius of gyration, Cα contacts, bounding box. Radius of gyration (Rg) is the root-mean-square distance of Cα atoms from their centroid — a single number for overall size and compactness. A globular domain of N residues has Rg ≈ 2.2·N^0.38 Å; an extended or disordered chain has a much larger Rg. The Cα contact count is the number of residue pairs whose Cα atoms are within 8 Å and are more than four positions apart in sequence — a standard proxy for tertiary packing density. The bounding box is the smallest axis-aligned box enclosing all Cα atoms.

InterPro / GO / CATH / organism. The annotation block draws on four external resources. InterPro: which protein families and domains the sequence belongs to. GO: standardized terms for what the protein does, what process it participates in, and where in the cell it acts. CATH: which structural fold it has in the CATH hierarchy. Organism: the species of origin.

mmCIF coordinates. The mmCIF block holds the 3D Cartesian coordinates of each backbone atom (N, Cα, C, O) in ångströms. mmCIF is the PDB's canonical archive format — a tagged-loop text representation of the atomic model.

pLDDT. pLDDT is the predicted lDDT-Cα score: AlphaFold's confidence that the local environment of each residue (all inter-atomic distances within 15 Å) is correctly placed. It is a per-residue number between 0 and 100, with higher meaning more reliable.

Backbone torsions (φ/ψ). φ (phi) and ψ (psi) are the two rotatable backbone dihedrals per residue: φ is the C(i-1)–N–Cα–C torsion, ψ is the N–Cα–C–N(i+1) torsion, both in degrees on (−180°, 180°]. α-helical residues cluster near (−60°, −45°); β-strand residues near (−120°, +130°). A Ramachandran plot is simply a scatter of (φ, ψ) for every residue.

B-factor. For experimental (PDB) structures, the B-factor (temperature factor) quantifies the positional spread of each atom in the crystal — a combination of thermal vibration and static disorder — in units of Å². High B-factors mark flexible loops or poorly resolved regions; low B-factors mark the rigid, well-ordered core.

Secondary structure (3-state, P-SEA). SS3 is a coarse helix/strand/coil call (letters a/b/c) made by the P-SEA algorithm from inter-Cα distances and dihedrals. It is less detailed than DSSP but needs only Cα positions.

Predicted aligned error. Predicted aligned error is AlphaFold's pairwise confidence. Unlike pLDDT (per-residue), PAE is per-residue-pair and captures whether two parts of the structure are correctly placed relative to each other. Units are ångströms of expected positional error.

Solvent-accessible surface area. Solvent-accessible surface area (SASA) is the area in Å² traced out by the centre of a 1.4 Å probe sphere (a water molecule) rolled over the protein's van der Waals surface (Shrake–Rupley / Lee–Richards construction). Buried residues have near-zero SASA; fully exposed residues can exceed 200 Å². The total SASA scales roughly with the number of surface residues.

Secondary structure (8-state, DSSP). The SS8 string is DSSP's per-residue secondary-structure call. α-helix (H) means an i→i+4 H-bond ladder; β-strand (E) means the residue participates in a β-sheet; 3₁₀ (G) and π (I) are tighter and wider helices; T/S are turns/bends; '-' is loop.

Rendered structure images. Structure images are PyMOL renders from six orthogonal camera directions. Cartoon representation draws helices as coils and strands as arrows; sticks shows t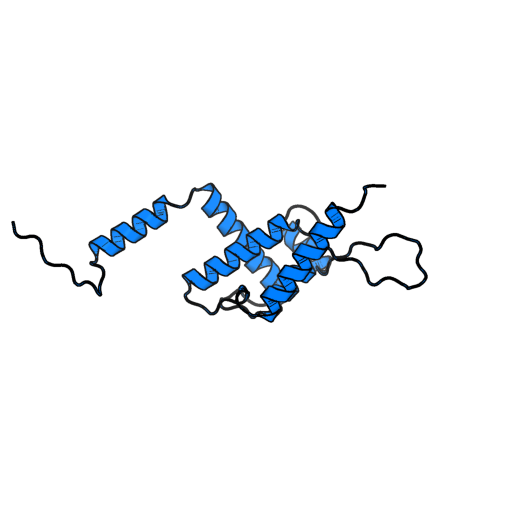he backbone as bonds; surface shows the solvent-excluded envelope. Rainbow coloring maps sequence position to hue (blue→red, N→C); chain coloring assigns a distinct color per polypeptide.

Sequence. The amino-acid sequence is the protein's primary structure: the linear order of residues from the N-terminus to the C-terminus, written in one-letter code. Everything else here — the 3D coordinates, the secondary structure, the domain annotations — is ultimately a consequence of this string.

Contact-map, Ramachandran, and PAE plots. Three diagnostic plots accompany the record. The Cα contact map visualizes the tertiary structure as a 2D adjacency matrix (8 Å cutoff, sequence-local contacts suppressed). The Ramachandran plot shows the distribution of backbone (φ, ψ) torsions, with points in the α and β basins reflecting secondary structure content. The PAE plot shows AlphaFold's inter-residue confidence as a color matrix.